Protein AF-A0A8R7U589-F1 (afdb_monomer)

Solvent-accessible surface area (backbone atoms only — not comparable to full-atom values): 5872 Å² total; per-residue (Å²): 132,84,92,81,73,82,76,81,49,71,71,60,56,53,58,51,55,68,61,62,68,78,68,77,70,81,92,77,73,94,66,85,39,70,31,74,44,64,78,68,69,51,83,49,100,66,33,47,80,44,80,45,78,52,79,92,35,84,42,80,46,72,50,48,81,70,35,80,57,87,87,76,59,66,74,55,46,61,73,48,68,59,86,78,81,132

Sequence (86 aa):
MGEHGEILTEDAIQAMELLDDQGAAPADQECCVLSTQAVSGTETPRTIRLRALVGNQVMLLLVDSGSTHSFISASFAERIATTTTP

InterPro domains:
  IPR001969 Aspartic peptidase, active site [PS00141] (61-72)
  IPR021109 Aspartic peptidase domain superfamily [G3DSA:2.40.70.10] (29-86)
  IPR021109 Aspartic peptidase domain superfamily [SSF50630] (44-81)

Organism: Triticum urartu (NCBI:txid4572)

Nearest PDB structures (foldseek):
  7lz5-assembly1_A  TM=4.389E-01  e=1.441E+00  Homo sapiens
  1x0g-assembly1_D  TM=3.168E-01  e=2.462E+00  Thermosynechococcus vestitus BP-1
  5ecj-assembly2_B  TM=3.537E-01  e=7.180E+00  Mus musculus

Radius of gyration: 17.07 Å; Cα contacts (8 Å, |Δi|>4): 63; chains: 1; bounding box: 49×32×40 Å

Mean predicted aligned error: 11.32 Å

Structure (mmCIF, N/CA/C/O backbone):
data_AF-A0A8R7U589-F1
#
_entry.id   AF-A0A8R7U589-F1
#
loop_
_atom_site.group_PDB
_atom_site.id
_atom_site.type_symbol
_atom_site.label_atom_id
_atom_site.label_alt_id
_atom_site.label_comp_id
_atom_site.label_asym_id
_atom_site.label_entity_id
_atom_site.label_seq_id
_atom_site.pdbx_PDB_ins_code
_atom_site.Cartn_x
_atom_site.Cartn_y
_atom_site.Cartn_z
_atom_site.occupancy
_atom_site.B_iso_or_equiv
_atom_site.auth_seq_id
_atom_site.auth_comp_id
_atom_site.auth_asym_id
_atom_site.auth_atom_id
_atom_site.pdbx_PDB_model_num
ATOM 1 N N . MET A 1 1 ? -29.989 3.118 -3.682 1.00 46.22 1 MET A N 1
ATOM 2 C CA . MET A 1 1 ? -28.802 3.811 -4.220 1.00 46.22 1 MET A CA 1
ATOM 3 C C . MET A 1 1 ? -28.107 4.394 -3.007 1.00 46.22 1 MET A C 1
ATOM 5 O O . MET A 1 1 ? -28.675 5.294 -2.411 1.00 46.22 1 MET A O 1
ATOM 9 N N . GLY A 1 2 ? -27.040 3.755 -2.525 1.00 47.88 2 GLY A N 1
ATOM 10 C CA . GLY A 1 2 ? -26.381 4.159 -1.282 1.00 47.88 2 GLY A CA 1
ATOM 11 C C . GLY A 1 2 ? -25.697 5.509 -1.457 1.00 47.88 2 GLY A C 1
ATOM 12 O O . GLY A 1 2 ? -24.904 5.682 -2.380 1.00 47.88 2 GLY A O 1
ATOM 13 N N . GLU A 1 3 ? -26.049 6.451 -0.597 1.00 55.28 3 GLU A N 1
ATOM 14 C CA . GLU A 1 3 ? -25.416 7.754 -0.436 1.00 55.28 3 GLU A CA 1
ATOM 15 C C . GLU A 1 3 ? -24.056 7.549 0.245 1.00 55.28 3 GLU A C 1
ATOM 17 O O . GLU A 1 3 ? -23.895 7.688 1.450 1.00 55.28 3 GLU A O 1
ATOM 22 N N . HIS A 1 4 ? -23.078 7.081 -0.524 1.00 54.88 4 HIS A N 1
ATOM 23 C CA . HIS A 1 4 ? -21.708 6.884 -0.056 1.00 54.88 4 HIS A CA 1
ATOM 24 C C . HIS A 1 4 ? -20.801 7.783 -0.888 1.00 54.88 4 HIS A C 1
ATOM 26 O O . HIS A 1 4 ? -20.110 7.335 -1.798 1.00 54.88 4 HIS A O 1
ATOM 32 N N . GLY A 1 5 ? -20.901 9.083 -0.629 1.00 59.50 5 GLY A N 1
ATOM 33 C CA . GLY A 1 5 ? -20.128 10.103 -1.328 1.00 59.50 5 GLY A CA 1
ATOM 34 C C . GLY A 1 5 ? -20.231 11.484 -0.695 1.00 59.50 5 GLY A C 1
ATOM 35 O O . GLY A 1 5 ? -19.998 12.469 -1.390 1.00 59.50 5 GLY A O 1
ATOM 36 N N . GLU A 1 6 ? -20.609 11.577 0.583 1.00 75.88 6 GLU A N 1
ATOM 37 C CA . GLU A 1 6 ? -20.516 12.849 1.295 1.00 75.88 6 GLU A CA 1
ATOM 38 C C . GLU A 1 6 ? -19.045 13.269 1.328 1.00 75.88 6 GLU A C 1
ATOM 40 O O . GLU A 1 6 ? -18.173 12.534 1.798 1.00 75.88 6 GLU A O 1
ATOM 45 N N . ILE A 1 7 ? -18.764 14.437 0.752 1.00 80.94 7 ILE A N 1
ATOM 46 C CA . ILE A 1 7 ? -17.445 15.050 0.840 1.00 80.94 7 ILE A CA 1
ATOM 47 C C . ILE A 1 7 ? -17.279 15.499 2.287 1.00 80.94 7 IL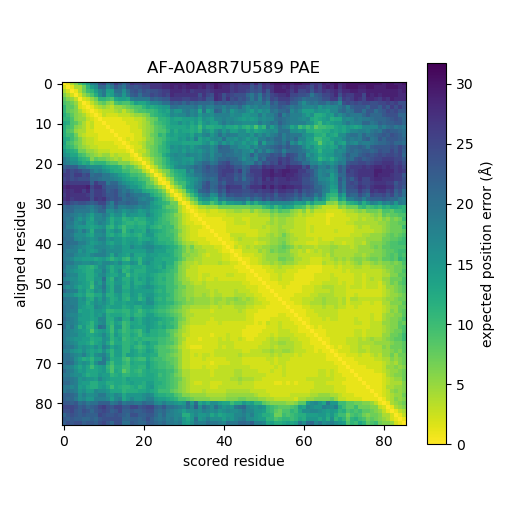E A C 1
ATOM 49 O O . ILE A 1 7 ? -18.083 16.289 2.784 1.00 80.94 7 ILE A O 1
ATOM 53 N N . LEU A 1 8 ? -16.251 14.978 2.957 1.00 84.50 8 LEU A N 1
ATOM 54 C CA . LEU A 1 8 ? -15.905 15.397 4.310 1.00 84.50 8 LEU A CA 1
ATOM 55 C C . LEU A 1 8 ? -15.646 16.908 4.317 1.00 84.50 8 LEU A C 1
ATOM 57 O O . LEU A 1 8 ? -14.913 17.422 3.470 1.00 84.50 8 LEU A O 1
ATOM 61 N N . THR A 1 9 ? -16.266 17.618 5.257 1.00 88.81 9 THR A N 1
ATOM 62 C CA . THR A 1 9 ? -15.988 19.038 5.480 1.00 88.81 9 THR A CA 1
ATOM 63 C C . THR A 1 9 ? -14.613 19.210 6.120 1.00 88.81 9 THR A C 1
ATOM 65 O O . THR A 1 9 ? -14.146 18.332 6.845 1.00 88.81 9 THR A O 1
ATOM 68 N N . GLU A 1 10 ? -13.981 20.361 5.890 1.00 87.56 10 GLU A N 1
ATOM 69 C CA . GLU A 1 10 ? -12.687 20.711 6.498 1.00 87.56 10 GLU A CA 1
ATOM 70 C C . GLU A 1 10 ? -12.718 20.561 8.031 1.00 87.56 10 GLU A C 1
ATOM 72 O O . GLU A 1 10 ? -11.818 19.971 8.623 1.00 87.56 10 GLU A O 1
ATOM 77 N N . ASP A 1 11 ? -13.816 20.990 8.664 1.00 88.81 11 ASP A N 1
ATOM 78 C CA . ASP A 1 11 ? -14.024 20.870 10.112 1.00 88.81 11 ASP A CA 1
ATOM 79 C C . ASP A 1 11 ? -13.982 19.407 10.595 1.00 88.81 11 ASP A C 1
ATOM 81 O O . ASP A 1 11 ? -13.473 19.118 11.679 1.00 88.81 11 ASP A O 1
ATOM 85 N N . ALA A 1 12 ? -14.506 18.469 9.796 1.00 87.12 12 ALA A N 1
ATOM 86 C CA . ALA A 1 12 ? -14.494 17.046 10.129 1.00 87.12 12 ALA A CA 1
ATOM 87 C C . ALA A 1 12 ? -13.082 16.454 10.019 1.00 87.12 12 ALA A C 1
ATOM 89 O O . ALA A 1 12 ? -12.701 15.632 10.849 1.00 87.12 12 ALA A O 1
ATOM 90 N N . ILE A 1 13 ? -12.299 16.901 9.033 1.00 85.19 13 ILE A N 1
ATOM 91 C CA . ILE A 1 13 ? -10.896 16.502 8.861 1.00 85.19 13 ILE A CA 1
ATOM 92 C C . ILE A 1 13 ? -10.067 17.004 10.051 1.00 85.19 13 ILE A C 1
ATOM 94 O O . ILE A 1 13 ? -9.354 16.222 10.679 1.00 85.19 13 ILE A O 1
ATOM 98 N N . GLN A 1 14 ? -10.228 18.276 10.427 1.00 84.62 14 GLN A N 1
ATOM 99 C CA . GLN A 1 14 ? -9.506 18.879 11.549 1.00 84.62 14 GLN A CA 1
ATOM 100 C C . GLN A 1 14 ? -9.840 18.212 12.894 1.00 84.62 14 GLN A C 1
ATOM 102 O O . GLN A 1 14 ? -8.961 18.014 13.734 1.00 84.62 14 GLN A O 1
ATOM 107 N N . ALA A 1 15 ? -11.104 17.837 13.111 1.00 84.75 15 ALA A N 1
ATOM 108 C CA . ALA A 1 15 ? -11.517 17.133 14.323 1.00 84.75 15 ALA A CA 1
ATOM 109 C C . ALA A 1 15 ? -10.864 15.746 14.460 1.00 84.75 15 ALA A C 1
ATOM 111 O O . ALA A 1 15 ? -10.599 15.316 15.581 1.00 84.75 15 ALA A O 1
ATOM 112 N N . MET A 1 16 ? -10.597 15.054 13.346 1.00 83.56 16 MET A N 1
ATOM 113 C CA . MET A 1 16 ? -9.900 13.764 13.359 1.00 83.56 16 MET A CA 1
ATOM 114 C C . MET A 1 16 ? -8.422 13.918 13.736 1.00 83.56 16 MET A C 1
ATOM 116 O O . MET A 1 16 ? -7.936 13.173 14.580 1.00 83.56 16 MET A O 1
ATOM 120 N N . GLU A 1 17 ? -7.735 14.921 13.187 1.00 78.81 17 GLU A N 1
ATOM 121 C CA . GLU A 1 17 ? -6.309 15.166 13.457 1.00 78.81 17 GLU A CA 1
ATOM 122 C C . GLU A 1 17 ? -6.032 15.443 14.947 1.00 78.81 17 GLU A C 1
ATOM 124 O O . GLU A 1 17 ? -5.101 14.893 15.530 1.00 78.81 17 GLU A O 1
ATOM 129 N N . LEU A 1 18 ? -6.913 16.200 15.613 1.00 78.38 18 LEU A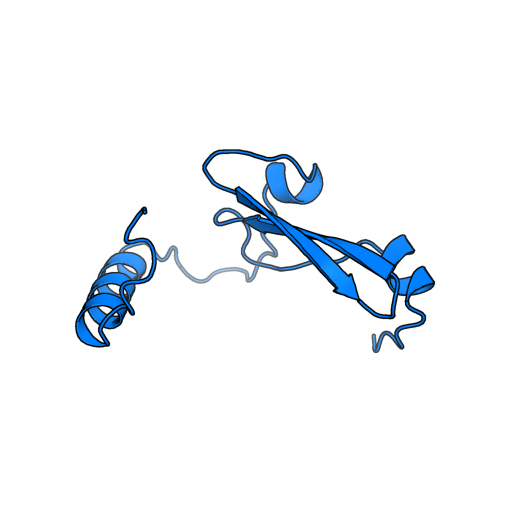 N 1
ATOM 130 C CA . LEU A 1 18 ? -6.816 16.472 17.055 1.00 78.38 18 LEU A CA 1
ATOM 131 C C . LEU A 1 18 ? -6.949 15.217 17.940 1.00 78.38 18 LEU A C 1
ATOM 133 O O . LEU A 1 18 ? -6.476 15.221 19.078 1.00 78.38 18 LEU A O 1
ATOM 137 N N . LEU A 1 19 ? -7.619 14.165 17.456 1.00 73.19 19 LEU A N 1
ATOM 138 C CA . LEU A 1 19 ? -7.779 12.900 18.181 1.00 73.19 19 LEU A CA 1
ATOM 139 C C . LEU A 1 19 ? -6.550 11.994 18.025 1.00 73.19 19 LEU A C 1
ATOM 141 O O . LEU A 1 19 ? -6.220 11.256 18.956 1.00 73.19 19 LEU A O 1
ATOM 145 N N . ASP A 1 20 ? -5.861 12.073 16.885 1.00 65.38 20 ASP A N 1
ATOM 146 C CA . ASP A 1 20 ? -4.686 11.251 16.578 1.00 65.38 20 ASP A CA 1
ATOM 147 C C . ASP A 1 20 ? -3.429 11.700 17.356 1.00 65.38 20 ASP A C 1
ATOM 149 O O . ASP A 1 20 ? -2.592 10.870 17.722 1.00 65.38 20 ASP A O 1
ATOM 153 N N . ASP A 1 21 ? -3.330 12.984 17.719 1.00 61.03 21 ASP A N 1
ATOM 154 C CA . ASP A 1 21 ? -2.214 13.555 18.497 1.00 61.03 21 ASP A CA 1
ATOM 155 C C . ASP A 1 21 ? -2.143 13.056 19.962 1.00 61.03 21 ASP A C 1
ATOM 157 O O . ASP A 1 21 ? -1.128 13.201 20.645 1.00 61.03 21 ASP A O 1
ATOM 161 N N . GLN A 1 22 ? -3.197 12.413 20.483 1.00 59.31 22 GLN A N 1
ATOM 162 C CA . GLN A 1 22 ? -3.258 11.974 21.888 1.00 59.31 22 GLN A CA 1
ATOM 163 C C . GLN A 1 22 ? -2.508 10.655 22.188 1.00 59.31 22 GLN A C 1
ATOM 165 O O . GLN A 1 22 ? -2.611 10.137 23.303 1.00 59.31 22 GLN A O 1
ATOM 170 N N . GLY A 1 23 ? -1.759 10.098 21.226 1.00 55.88 23 GLY A N 1
ATOM 171 C CA . GLY A 1 23 ? -1.131 8.771 21.328 1.00 55.88 23 GLY A CA 1
ATOM 172 C C . GLY A 1 23 ? 0.366 8.682 21.002 1.00 55.88 23 GLY A C 1
ATOM 173 O O . GLY A 1 23 ? 0.898 7.570 20.972 1.00 55.88 23 GLY A O 1
ATOM 174 N N . ALA A 1 24 ? 1.059 9.796 20.749 1.00 57.03 24 ALA A N 1
ATOM 175 C CA . ALA A 1 24 ? 2.458 9.762 20.323 1.00 57.03 24 ALA A CA 1
ATOM 176 C C . ALA A 1 24 ? 3.403 9.303 21.456 1.00 57.03 24 ALA A C 1
ATOM 178 O O . ALA A 1 24 ? 3.636 10.008 22.439 1.00 57.03 24 ALA A O 1
ATOM 179 N N . ALA A 1 25 ? 3.961 8.098 21.313 1.00 57.97 25 ALA A N 1
ATOM 180 C CA . ALA A 1 25 ? 5.088 7.626 22.115 1.00 57.97 25 ALA A CA 1
ATOM 181 C C . ALA A 1 25 ? 6.350 8.474 21.821 1.00 57.97 25 ALA A C 1
ATOM 183 O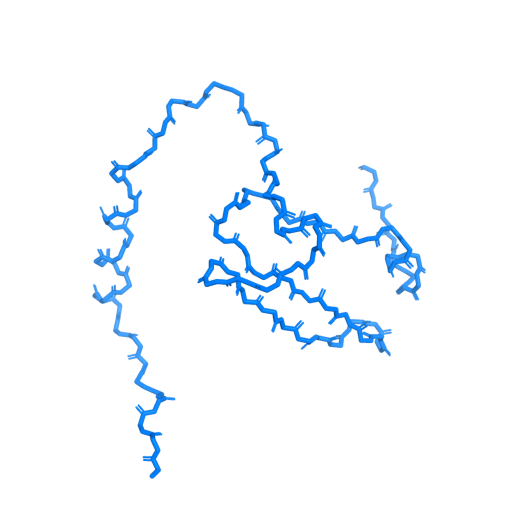 O . ALA A 1 25 ? 6.487 8.983 20.707 1.00 57.97 25 ALA A O 1
ATOM 184 N N . PRO A 1 26 ? 7.272 8.643 22.791 1.00 52.53 26 PRO A N 1
ATOM 185 C CA . PRO A 1 26 ? 8.456 9.483 22.622 1.00 52.53 26 PRO A CA 1
ATOM 186 C C . PRO A 1 26 ? 9.332 9.016 21.450 1.00 52.53 26 PRO A C 1
ATOM 188 O O . PRO A 1 26 ? 9.527 7.820 21.235 1.00 52.53 26 PRO A O 1
ATOM 191 N N . ALA A 1 27 ? 9.844 9.997 20.706 1.00 56.09 27 AL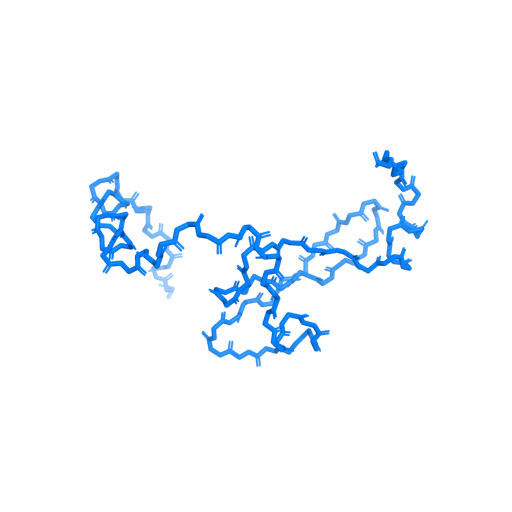A A N 1
ATOM 192 C CA . ALA A 1 27 ? 10.557 9.880 19.437 1.00 56.09 27 ALA A CA 1
ATOM 193 C C . ALA A 1 27 ? 12.008 9.375 19.567 1.00 56.09 27 ALA A C 1
ATOM 195 O O . ALA A 1 27 ? 12.932 9.980 19.026 1.00 56.09 27 ALA A O 1
ATOM 196 N N . ASP A 1 28 ? 12.218 8.256 20.257 1.00 52.06 28 ASP A N 1
ATOM 197 C CA . ASP A 1 28 ? 13.539 7.642 20.370 1.00 52.06 28 ASP A CA 1
ATOM 198 C C . ASP A 1 28 ? 13.605 6.398 19.470 1.00 52.06 28 ASP A C 1
ATOM 200 O O . ASP A 1 28 ? 13.067 5.343 19.795 1.00 52.06 28 ASP A O 1
ATOM 204 N N . GLN A 1 29 ? 14.291 6.571 18.330 1.00 52.59 29 GLN A N 1
ATOM 205 C CA . GLN A 1 29 ? 14.420 5.699 17.149 1.00 52.59 29 GLN A CA 1
ATOM 206 C C . GLN A 1 29 ? 13.241 5.741 16.167 1.00 52.59 29 GLN A C 1
ATOM 208 O O . GLN A 1 29 ? 12.198 5.128 16.378 1.00 52.59 29 GLN A O 1
ATOM 213 N N . GLU A 1 30 ? 13.488 6.360 15.006 1.00 59.50 30 GLU A N 1
ATOM 214 C CA . GLU A 1 30 ? 12.763 6.155 13.744 1.00 59.50 30 GLU A CA 1
ATOM 215 C C . GLU A 1 30 ? 12.912 4.690 13.288 1.00 59.50 30 GLU A C 1
ATOM 217 O O . GLU A 1 30 ? 13.582 4.359 12.311 1.00 59.50 30 GLU A O 1
ATOM 222 N N . CYS A 1 31 ? 12.358 3.755 14.053 1.00 68.00 31 CYS A N 1
ATOM 223 C CA . CYS A 1 31 ? 12.325 2.359 13.673 1.00 68.00 31 CYS A CA 1
ATOM 224 C C . CYS A 1 31 ? 11.281 2.213 12.562 1.00 68.00 31 CYS A C 1
ATOM 226 O O . CYS A 1 31 ? 10.123 2.604 12.726 1.00 68.00 31 CYS A O 1
ATOM 228 N N . CYS A 1 32 ? 11.677 1.654 11.419 1.00 78.12 32 CYS A N 1
ATOM 229 C CA . CYS A 1 32 ? 10.728 1.242 10.393 1.00 78.12 32 CYS A CA 1
ATOM 230 C C . CYS A 1 32 ? 9.811 0.156 10.975 1.00 78.12 32 CYS A C 1
ATOM 232 O O . CYS A 1 32 ? 10.216 -1.000 11.104 1.00 78.12 32 CYS A O 1
ATOM 234 N N . VAL A 1 33 ? 8.579 0.517 11.335 1.00 87.75 33 VAL A N 1
ATOM 235 C CA . VAL A 1 33 ? 7.586 -0.430 11.846 1.00 87.75 33 VAL A CA 1
ATOM 236 C C . VAL A 1 33 ? 6.756 -0.932 10.676 1.00 87.75 33 VAL A C 1
ATOM 238 O O . VAL A 1 33 ? 6.063 -0.160 10.012 1.00 87.75 33 VAL A O 1
ATOM 241 N N . LEU A 1 34 ? 6.820 -2.242 10.446 1.00 90.25 34 LEU A N 1
ATOM 242 C CA . LEU A 1 34 ? 5.937 -2.960 9.535 1.00 90.25 34 LEU A CA 1
ATOM 243 C C . LEU A 1 34 ? 5.095 -3.944 10.339 1.00 90.25 34 LEU A C 1
ATOM 245 O O . LEU A 1 34 ? 5.625 -4.720 11.138 1.00 90.25 34 LEU A O 1
ATOM 249 N N . SER A 1 35 ? 3.785 -3.940 10.114 1.00 90.44 35 SER A N 1
ATOM 250 C CA . SER A 1 35 ? 2.903 -4.919 10.741 1.00 90.44 35 SER A CA 1
ATOM 251 C C . SER A 1 35 ? 3.057 -6.303 10.099 1.00 90.44 35 SER A C 1
ATOM 253 O O . SER A 1 35 ? 3.472 -6.461 8.945 1.00 90.44 35 SER A O 1
ATOM 255 N N . THR A 1 36 ? 2.633 -7.339 10.823 1.00 90.69 36 THR A N 1
ATOM 256 C CA . THR A 1 36 ? 2.558 -8.704 10.275 1.00 90.69 36 THR A CA 1
ATOM 257 C C . THR A 1 36 ? 1.631 -8.802 9.061 1.00 90.69 36 THR A C 1
ATOM 259 O O . THR A 1 36 ? 1.858 -9.620 8.167 1.00 90.69 36 THR A O 1
ATOM 262 N N . GLN A 1 37 ? 0.597 -7.960 9.018 1.00 91.12 37 GLN A N 1
ATOM 263 C CA . GLN A 1 37 ? -0.419 -7.938 7.980 1.00 91.12 37 GLN A CA 1
ATOM 264 C C . GLN A 1 37 ? 0.146 -7.354 6.692 1.00 91.12 37 GLN A C 1
ATOM 266 O O . GLN A 1 37 ? -0.102 -7.910 5.623 1.00 91.12 37 GLN A O 1
ATOM 271 N N . ALA A 1 38 ? 0.952 -6.295 6.806 1.00 89.62 38 ALA A N 1
ATOM 272 C CA . ALA A 1 38 ? 1.652 -5.697 5.682 1.00 89.62 38 ALA A CA 1
ATOM 273 C C . ALA A 1 38 ? 2.621 -6.698 5.050 1.00 89.62 38 ALA A C 1
ATOM 275 O O . ALA A 1 38 ? 2.520 -6.968 3.855 1.00 89.62 38 ALA A O 1
ATOM 276 N N . VAL A 1 39 ? 3.477 -7.341 5.854 1.00 87.88 39 VAL A N 1
ATOM 277 C CA . VAL A 1 39 ? 4.448 -8.337 5.358 1.00 87.88 39 VAL A CA 1
ATOM 278 C C . VAL A 1 39 ? 3.757 -9.549 4.727 1.00 87.88 39 VAL A C 1
ATOM 280 O O . VAL A 1 39 ? 4.188 -10.036 3.684 1.00 87.88 39 VAL A O 1
ATOM 283 N N . SER A 1 40 ? 2.663 -10.023 5.326 1.00 87.94 40 SER A N 1
ATOM 284 C CA . SER A 1 40 ? 1.909 -11.173 4.805 1.00 87.94 40 SER A CA 1
ATOM 285 C C . SER A 1 40 ? 0.962 -10.801 3.655 1.00 87.94 40 SER A C 1
ATOM 287 O O . SER A 1 40 ? 0.383 -11.684 3.024 1.00 87.94 40 SER A O 1
ATOM 289 N N . GLY A 1 41 ? 0.755 -9.505 3.398 1.00 85.56 41 GLY A N 1
ATOM 290 C CA . GLY A 1 41 ? -0.226 -8.998 2.438 1.00 85.56 41 GLY A CA 1
ATOM 291 C C . GLY A 1 41 ? -1.671 -9.381 2.776 1.00 85.56 41 GLY A C 1
ATOM 292 O O . GLY A 1 41 ? -2.496 -9.501 1.868 1.00 85.56 41 GLY A O 1
ATOM 293 N N . THR A 1 42 ? -1.982 -9.644 4.048 1.00 87.00 4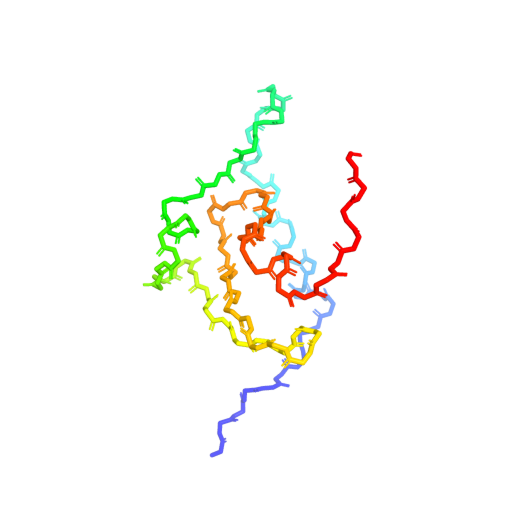2 THR A N 1
ATOM 294 C CA . THR A 1 42 ? -3.276 -10.184 4.496 1.00 87.00 42 THR A CA 1
ATOM 295 C C . THR A 1 42 ? -4.303 -9.095 4.735 1.00 87.00 42 THR A C 1
ATOM 297 O O . THR A 1 42 ? -3.986 -8.038 5.267 1.00 87.00 42 THR A O 1
ATOM 300 N N . GLU A 1 43 ? -5.552 -9.405 4.414 1.00 87.38 43 GLU A N 1
ATOM 301 C CA . GLU A 1 43 ? -6.679 -8.512 4.640 1.00 87.38 43 GLU A CA 1
ATOM 302 C C . GLU A 1 43 ? -7.284 -8.769 6.023 1.00 87.38 43 GLU A C 1
ATOM 304 O O . GLU A 1 43 ? -7.601 -9.899 6.390 1.00 87.38 43 GLU A O 1
ATOM 309 N N . THR A 1 44 ? -7.399 -7.704 6.801 1.00 87.81 44 THR A N 1
ATOM 310 C CA . THR A 1 44 ? -7.923 -7.651 8.165 1.00 87.81 44 THR A CA 1
ATOM 311 C C . THR A 1 44 ? -8.729 -6.358 8.336 1.00 87.81 44 THR A C 1
ATOM 313 O O . THR A 1 44 ? -8.565 -5.446 7.528 1.00 87.81 44 THR A O 1
ATOM 316 N N . PRO A 1 45 ? -9.528 -6.195 9.405 1.00 90.44 45 PRO A N 1
ATOM 317 C CA . PRO A 1 45 ? -10.255 -4.944 9.655 1.00 90.44 45 PRO A CA 1
ATOM 318 C C . PRO A 1 45 ? -9.377 -3.685 9.775 1.00 90.44 45 PRO A C 1
ATOM 320 O O . PRO A 1 45 ? -9.898 -2.579 9.706 1.00 90.44 45 PRO A O 1
ATOM 323 N N . ARG A 1 46 ? -8.060 -3.838 9.974 1.00 86.81 46 ARG A N 1
ATOM 324 C CA . ARG A 1 46 ? -7.086 -2.733 10.050 1.00 86.81 46 ARG A CA 1
ATOM 325 C C . ARG A 1 46 ? -6.356 -2.459 8.736 1.00 86.81 46 ARG A C 1
ATOM 327 O O . ARG A 1 46 ? -5.474 -1.608 8.689 1.00 86.81 46 ARG A O 1
ATOM 334 N N . THR A 1 47 ? -6.702 -3.183 7.677 1.00 91.88 47 THR A N 1
ATOM 335 C CA . THR A 1 47 ? -6.027 -3.076 6.386 1.00 91.88 47 THR A CA 1
ATOM 336 C C . THR A 1 47 ? -7.026 -2.980 5.247 1.00 91.88 47 THR A C 1
ATOM 338 O O . THR A 1 47 ? -8.022 -3.698 5.243 1.00 91.88 47 THR A O 1
ATOM 341 N N . ILE A 1 48 ? -6.712 -2.192 4.227 1.00 93.62 48 ILE A N 1
ATOM 342 C CA . ILE A 1 48 ? -7.492 -2.112 2.992 1.00 93.62 48 ILE A CA 1
ATOM 343 C C . ILE A 1 48 ? -6.624 -2.613 1.846 1.00 93.62 48 ILE A C 1
ATOM 345 O O . ILE A 1 48 ? -5.512 -2.131 1.635 1.00 93.62 48 ILE A O 1
ATOM 349 N N . ARG A 1 49 ? -7.137 -3.578 1.083 1.00 93.25 49 ARG A N 1
ATOM 350 C CA . ARG A 1 49 ? -6.449 -4.126 -0.084 1.00 93.25 49 ARG A CA 1
ATOM 351 C C . ARG A 1 49 ? -6.962 -3.461 -1.358 1.00 93.25 49 ARG A C 1
ATOM 353 O O . ARG A 1 49 ? -8.135 -3.574 -1.701 1.00 93.25 49 ARG A O 1
ATOM 360 N N . LEU A 1 50 ? -6.065 -2.807 -2.085 1.00 93.62 50 LEU A N 1
ATOM 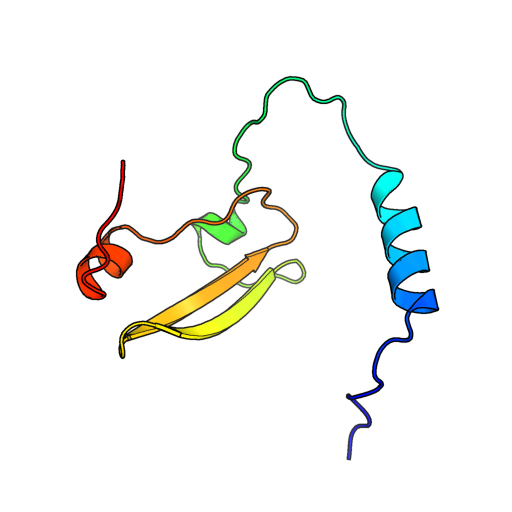361 C CA . LEU A 1 50 ? -6.359 -2.088 -3.321 1.00 93.62 50 LEU A CA 1
ATOM 362 C C . LEU A 1 50 ? -5.618 -2.722 -4.497 1.00 93.62 50 LEU A C 1
ATOM 364 O O . LEU A 1 50 ? -4.520 -3.257 -4.349 1.00 93.62 50 LEU A O 1
ATOM 368 N N . ARG A 1 51 ? -6.199 -2.631 -5.695 1.00 94.81 51 ARG A N 1
ATOM 369 C CA . ARG A 1 51 ? -5.503 -2.951 -6.949 1.00 94.81 51 ARG A CA 1
ATOM 370 C C . A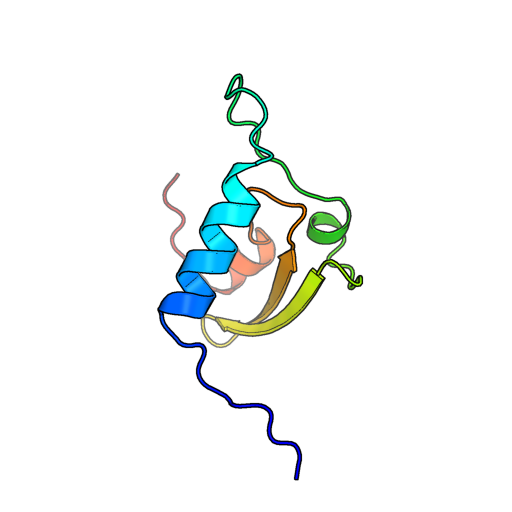RG A 1 51 ? -5.198 -1.661 -7.689 1.00 94.81 51 ARG A C 1
ATOM 372 O O . ARG A 1 51 ? -6.090 -0.842 -7.882 1.00 94.81 51 ARG A O 1
ATOM 379 N N . ALA A 1 52 ? -3.959 -1.525 -8.139 1.00 92.06 52 ALA A N 1
ATOM 380 C CA . ALA A 1 52 ? -3.508 -0.406 -8.954 1.00 92.06 52 ALA A CA 1
ATOM 381 C C . ALA A 1 52 ? -2.817 -0.915 -10.220 1.00 92.06 52 ALA A C 1
ATOM 383 O O . ALA A 1 52 ? -2.304 -2.035 -10.255 1.00 92.06 52 ALA A O 1
ATOM 384 N N . LEU A 1 53 ? -2.791 -0.084 -11.258 1.00 93.75 53 LEU A N 1
ATOM 385 C CA . LEU A 1 53 ? -1.977 -0.314 -12.445 1.00 93.75 53 LEU A CA 1
ATOM 386 C C . LEU A 1 53 ? -0.737 0.581 -12.352 1.00 93.75 53 LEU A C 1
ATOM 388 O O . LEU A 1 53 ? -0.861 1.802 -12.352 1.00 93.75 53 LEU A O 1
ATOM 392 N N . VAL A 1 54 ? 0.448 -0.020 -12.272 1.00 90.81 54 VAL A N 1
ATOM 393 C CA . VAL A 1 54 ? 1.738 0.681 -12.187 1.00 90.81 54 VAL A CA 1
ATOM 394 C C . VAL A 1 54 ? 2.622 0.178 -13.317 1.00 90.81 54 VAL A C 1
ATOM 396 O O . VAL A 1 54 ? 2.869 -1.020 -13.411 1.00 90.81 54 VAL A O 1
ATOM 399 N N . GLY A 1 55 ? 3.058 1.064 -14.216 1.00 87.75 55 GLY A N 1
ATOM 400 C CA . GLY A 1 55 ? 3.895 0.667 -15.357 1.00 87.75 55 GLY A CA 1
ATOM 401 C C . GLY A 1 55 ? 3.260 -0.427 -16.228 1.00 87.75 55 GLY A C 1
ATOM 402 O O . GLY A 1 55 ? 3.942 -1.362 -16.631 1.00 87.75 55 GLY A O 1
ATOM 403 N N . ASN A 1 56 ? 1.943 -0.353 -16.463 1.00 90.12 56 ASN A N 1
ATOM 404 C CA . ASN A 1 56 ? 1.148 -1.376 -17.163 1.00 90.12 56 ASN A CA 1
ATOM 405 C C . ASN A 1 56 ? 1.113 -2.763 -16.478 1.00 90.12 56 ASN A C 1
ATOM 407 O O . ASN A 1 56 ? 0.686 -3.744 -17.079 1.00 90.12 56 ASN A O 1
ATOM 411 N N . GLN A 1 57 ? 1.512 -2.843 -15.207 1.00 91.25 57 GLN A N 1
ATOM 412 C CA . GLN A 1 57 ? 1.477 -4.057 -14.398 1.00 91.25 57 GLN A CA 1
ATOM 413 C C . GLN A 1 57 ? 0.503 -3.887 -13.235 1.00 91.25 57 GLN A C 1
ATOM 415 O O . GLN A 1 57 ? 0.470 -2.850 -12.574 1.00 91.25 57 GLN A O 1
ATOM 420 N N . VAL A 1 58 ? -0.296 -4.916 -12.954 1.00 93.06 58 VAL A N 1
ATOM 421 C CA . VAL A 1 58 ? -1.212 -4.876 -11.807 1.00 93.06 58 VAL A CA 1
ATOM 422 C C . VAL A 1 58 ? -0.430 -5.081 -10.508 1.00 93.06 58 VAL A C 1
ATOM 424 O O . VAL A 1 58 ? 0.221 -6.113 -10.333 1.00 93.06 58 VAL A O 1
ATOM 427 N N . MET A 1 59 ? -0.531 -4.113 -9.596 1.00 92.44 59 MET A N 1
ATOM 428 C CA . MET A 1 59 ? 0.004 -4.149 -8.235 1.00 92.44 59 MET A CA 1
ATOM 429 C C . MET A 1 59 ? -1.121 -4.339 -7.222 1.00 92.44 59 MET A C 1
ATOM 431 O O . MET A 1 59 ? -2.205 -3.769 -7.371 1.00 92.44 59 MET A O 1
ATOM 435 N N . LEU A 1 60 ? -0.845 -5.108 -6.172 1.00 91.94 60 LEU A N 1
ATOM 436 C CA . LEU A 1 60 ? -1.673 -5.145 -4.975 1.00 91.94 60 LEU A CA 1
ATOM 437 C C . LEU A 1 60 ? -1.064 -4.189 -3.943 1.00 91.94 60 LEU A C 1
ATOM 439 O O . LEU A 1 60 ? 0.080 -4.394 -3.548 1.00 91.94 60 LEU A O 1
ATOM 443 N N . LEU A 1 61 ? -1.802 -3.159 -3.532 1.00 92.31 61 LEU A N 1
ATOM 444 C CA . LEU A 1 61 ? -1.431 -2.305 -2.403 1.00 92.31 61 LEU A CA 1
ATOM 445 C C . LEU A 1 61 ? -2.200 -2.744 -1.166 1.00 92.31 61 LEU A C 1
ATOM 447 O O . LEU A 1 61 ? -3.382 -3.081 -1.248 1.00 92.31 61 LEU A O 1
ATOM 451 N N . LEU A 1 62 ? -1.535 -2.672 -0.020 1.00 94.06 62 LEU A N 1
ATOM 452 C CA . LEU A 1 62 ? -2.174 -2.783 1.278 1.00 94.06 62 LEU A CA 1
ATOM 453 C C . LEU A 1 62 ? -2.006 -1.450 2.007 1.00 94.06 62 LEU A C 1
ATOM 455 O O . LEU A 1 62 ? -0.883 -1.034 2.276 1.00 94.06 62 LEU A O 1
ATOM 459 N N . VAL A 1 63 ? -3.116 -0.781 2.298 1.00 92.94 63 VAL A N 1
ATOM 460 C CA . VAL A 1 63 ? -3.150 0.343 3.239 1.00 92.94 63 VAL A CA 1
ATOM 461 C C . VAL A 1 63 ? -3.282 -0.267 4.623 1.00 92.94 63 VAL A C 1
ATOM 463 O O . VAL A 1 63 ? -4.228 -1.015 4.856 1.00 92.94 63 VAL A O 1
ATOM 466 N N . ASP A 1 64 ? -2.339 0.002 5.515 1.00 92.94 64 ASP A N 1
ATOM 467 C CA . ASP A 1 64 ? -2.257 -0.641 6.824 1.00 92.94 64 ASP A CA 1
ATOM 468 C C . ASP A 1 64 ? -1.988 0.392 7.915 1.00 92.94 64 ASP A C 1
ATOM 470 O O . ASP A 1 64 ? -0.926 1.010 7.939 1.00 92.94 64 ASP A O 1
ATOM 474 N N . SER A 1 65 ? -2.935 0.542 8.843 1.00 91.06 65 SER A N 1
ATOM 475 C CA . SER A 1 65 ? -2.813 1.489 9.957 1.00 91.06 65 SER A CA 1
ATOM 476 C C . SER A 1 65 ? -1.778 1.058 11.004 1.00 91.06 65 SER A C 1
ATOM 478 O O . SER A 1 65 ? -1.480 1.818 11.918 1.00 91.06 65 SER A O 1
ATOM 480 N N . GLY A 1 66 ? -1.285 -0.185 10.942 1.00 89.62 66 GLY A N 1
ATOM 481 C CA . GLY A 1 66 ? -0.275 -0.721 11.855 1.00 89.62 66 GLY A CA 1
ATOM 482 C C . GLY A 1 66 ? 1.173 -0.535 11.395 1.00 89.62 66 GLY A C 1
ATOM 483 O O . GLY A 1 66 ? 2.077 -0.963 12.111 1.00 89.62 66 GLY A O 1
ATOM 484 N N . SER A 1 67 ? 1.40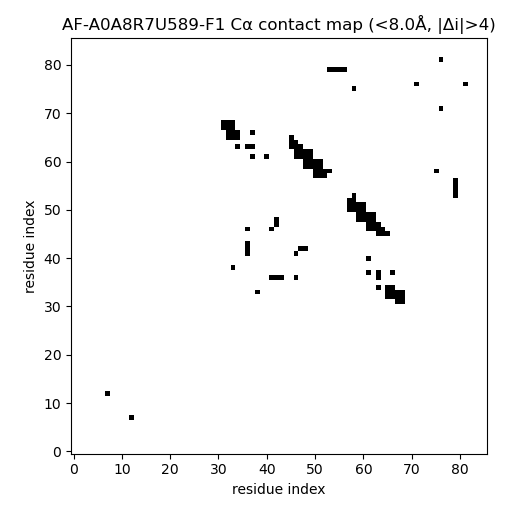3 0.053 10.218 1.00 89.94 67 SER A N 1
ATOM 485 C CA . SER A 1 67 ? 2.740 0.283 9.663 1.00 89.94 67 SER A CA 1
ATOM 486 C C . SER A 1 67 ? 3.062 1.776 9.620 1.00 89.94 67 SER A C 1
ATOM 488 O O . SER A 1 67 ? 2.202 2.591 9.307 1.00 89.94 67 SER A O 1
ATOM 490 N N . THR A 1 68 ? 4.316 2.140 9.892 1.00 89.69 68 THR A N 1
ATOM 491 C CA . THR A 1 68 ? 4.794 3.532 9.786 1.00 89.69 68 THR A CA 1
ATOM 492 C C . THR A 1 68 ? 5.457 3.828 8.442 1.00 89.69 68 THR A C 1
ATOM 494 O O . THR A 1 68 ? 5.721 4.983 8.129 1.00 89.69 68 THR A O 1
ATOM 497 N N . HIS A 1 69 ? 5.745 2.794 7.646 1.00 89.69 69 HIS A N 1
ATOM 498 C CA . HIS A 1 69 ? 6.466 2.905 6.381 1.00 89.69 69 HIS A CA 1
ATOM 499 C C . HIS A 1 69 ? 5.779 2.099 5.278 1.00 89.69 69 HIS A C 1
ATOM 501 O O . HIS A 1 69 ? 5.199 1.040 5.517 1.00 89.69 69 HIS A O 1
ATOM 507 N N . SER A 1 70 ? 5.887 2.596 4.046 1.00 89.75 70 SER A N 1
ATOM 508 C CA . SER A 1 70 ? 5.482 1.871 2.841 1.00 89.75 70 SER A CA 1
ATOM 509 C C . SER A 1 70 ? 6.662 1.102 2.259 1.00 89.75 70 SER A C 1
ATOM 511 O O . SER A 1 70 ? 7.804 1.550 2.330 1.00 89.75 70 SER A O 1
ATOM 513 N N . PHE A 1 71 ? 6.390 -0.037 1.632 1.00 91.00 71 PHE A N 1
ATOM 514 C CA . PHE A 1 71 ? 7.396 -0.813 0.917 1.00 91.00 71 PHE A CA 1
ATOM 515 C C . PHE A 1 71 ? 6.814 -1.395 -0.369 1.00 91.00 71 PHE A C 1
ATOM 517 O O . PHE A 1 71 ? 5.601 -1.440 -0.572 1.00 91.00 71 PHE A O 1
ATOM 524 N N . ILE A 1 72 ? 7.702 -1.861 -1.241 1.00 90.69 72 ILE A N 1
ATOM 525 C CA . ILE A 1 72 ? 7.355 -2.534 -2.488 1.00 90.69 72 ILE A CA 1
ATOM 526 C C . ILE A 1 72 ? 8.189 -3.805 -2.611 1.00 90.69 72 ILE A C 1
ATOM 528 O O . ILE A 1 72 ? 9.349 -3.843 -2.204 1.00 90.69 72 ILE A O 1
ATOM 532 N N . SER A 1 73 ? 7.615 -4.870 -3.166 1.00 89.38 73 SER A N 1
ATOM 533 C CA . SER A 1 73 ? 8.387 -6.088 -3.418 1.00 89.38 73 SER A CA 1
ATOM 534 C C . SER A 1 73 ? 9.456 -5.824 -4.481 1.00 89.38 73 SER A C 1
ATOM 536 O O . SER A 1 73 ? 9.120 -5.333 -5.563 1.00 89.38 73 SER A O 1
ATOM 538 N N . ALA A 1 74 ? 10.701 -6.229 -4.220 1.00 89.12 74 ALA A N 1
ATOM 539 C CA . ALA A 1 74 ? 11.816 -6.078 -5.161 1.00 89.12 74 ALA A CA 1
ATOM 540 C C . ALA A 1 74 ? 11.500 -6.668 -6.549 1.00 89.12 74 ALA A C 1
ATOM 542 O O . ALA A 1 74 ? 11.694 -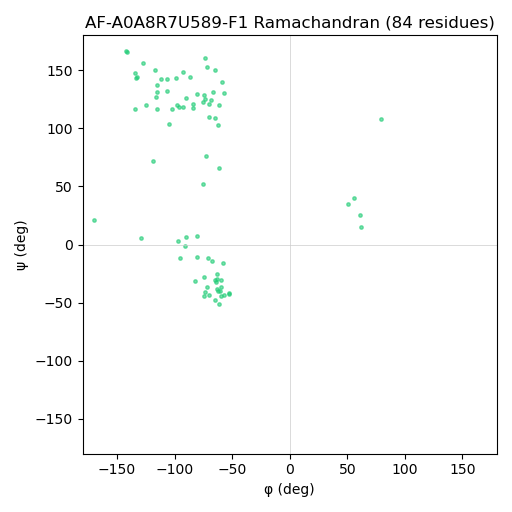6.007 -7.564 1.00 89.12 74 ALA A O 1
ATOM 543 N N . SER A 1 75 ? 10.878 -7.850 -6.597 1.00 90.25 75 SER A N 1
ATOM 544 C CA . SER A 1 75 ? 10.474 -8.499 -7.854 1.00 90.25 75 SER A CA 1
ATOM 545 C C . SER A 1 75 ? 9.434 -7.705 -8.652 1.00 90.25 75 SER A C 1
ATOM 547 O O . SER A 1 75 ? 9.390 -7.787 -9.879 1.00 90.25 75 SER A O 1
ATOM 549 N N . PHE A 1 76 ? 8.572 -6.931 -7.984 1.00 90.62 76 PHE A N 1
ATOM 550 C CA . PHE A 1 76 ? 7.665 -6.012 -8.670 1.00 90.62 76 PHE A CA 1
ATOM 551 C C . PHE A 1 76 ? 8.415 -4.786 -9.188 1.00 90.62 76 PHE A C 1
ATOM 553 O O . PHE A 1 76 ? 8.201 -4.422 -10.340 1.00 90.62 76 PHE A O 1
ATOM 560 N N . ALA A 1 77 ? 9.301 -4.192 -8.380 1.00 90.56 77 ALA A N 1
ATOM 561 C CA . ALA A 1 77 ? 10.122 -3.047 -8.782 1.00 90.56 77 ALA A CA 1
ATOM 562 C C . ALA A 1 77 ? 10.977 -3.362 -10.026 1.00 90.56 77 ALA A C 1
ATOM 564 O O . ALA A 1 77 ? 10.992 -2.590 -10.983 1.00 90.56 77 ALA A O 1
ATOM 565 N N . GLU A 1 78 ? 11.597 -4.545 -10.072 1.00 89.31 78 GLU A N 1
ATOM 566 C CA . GLU A 1 78 ? 12.322 -5.042 -11.250 1.00 89.31 78 GLU A CA 1
ATOM 567 C C . GLU A 1 78 ? 11.410 -5.161 -12.480 1.00 89.31 78 GLU A C 1
ATOM 569 O O . GLU A 1 78 ? 11.761 -4.727 -13.577 1.00 89.31 78 GLU A O 1
ATOM 574 N N . ARG A 1 79 ? 10.198 -5.704 -12.303 1.00 89.56 79 ARG A N 1
ATOM 575 C CA . ARG A 1 79 ? 9.220 -5.890 -13.387 1.00 89.56 79 ARG A CA 1
ATOM 576 C C . ARG A 1 79 ? 8.707 -4.593 -13.998 1.00 89.56 79 ARG A C 1
ATOM 578 O O . ARG A 1 79 ? 8.328 -4.612 -15.166 1.00 89.56 79 ARG A O 1
ATOM 585 N N . ILE A 1 80 ? 8.624 -3.513 -13.224 1.00 91.12 80 ILE A N 1
ATOM 586 C CA . ILE A 1 80 ? 8.174 -2.205 -13.724 1.00 91.12 80 ILE A CA 1
ATOM 587 C C . ILE A 1 80 ? 9.332 -1.343 -14.247 1.00 91.12 80 ILE A C 1
ATOM 589 O O . ILE A 1 80 ? 9.102 -0.189 -14.598 1.00 91.12 80 ILE A O 1
ATOM 593 N N . ALA A 1 81 ? 10.551 -1.899 -14.321 1.00 80.25 81 ALA A N 1
ATOM 594 C CA . ALA A 1 81 ? 11.759 -1.237 -14.816 1.00 80.25 81 ALA A CA 1
ATOM 595 C C . ALA A 1 81 ? 12.010 0.143 -14.176 1.00 80.25 81 ALA A C 1
ATOM 597 O O . ALA A 1 81 ? 12.492 1.069 -14.829 1.00 80.25 81 ALA A O 1
ATOM 598 N N . THR A 1 82 ? 11.663 0.300 -12.897 1.00 67.62 82 THR A N 1
ATOM 599 C CA . THR A 1 82 ? 11.904 1.550 -12.172 1.00 67.62 82 THR A CA 1
ATOM 600 C C . THR A 1 82 ? 13.380 1.695 -11.832 1.00 67.62 82 THR A C 1
ATOM 602 O O . THR A 1 82 ? 13.963 0.805 -11.216 1.00 67.62 82 THR A O 1
ATOM 605 N N . THR A 1 83 ? 13.973 2.839 -12.177 1.00 63.94 83 THR A N 1
ATOM 606 C CA . THR A 1 83 ? 15.300 3.229 -11.690 1.00 63.94 83 THR A CA 1
ATOM 607 C C . THR A 1 83 ? 15.229 3.437 -10.178 1.00 63.94 83 THR A C 1
ATOM 609 O O . THR A 1 83 ? 14.629 4.405 -9.717 1.00 63.94 83 THR A O 1
ATOM 612 N N . THR A 1 84 ? 15.825 2.539 -9.394 1.00 63.22 84 THR A N 1
ATOM 613 C CA . THR A 1 84 ? 15.990 2.731 -7.948 1.00 63.22 84 THR A CA 1
ATOM 614 C C . THR A 1 84 ? 17.239 3.573 -7.701 1.00 63.22 84 THR A C 1
ATOM 616 O O . THR A 1 84 ? 18.339 3.153 -8.060 1.00 63.22 84 THR A O 1
ATOM 619 N N . THR A 1 85 ? 17.095 4.760 -7.111 1.00 56.38 85 THR A N 1
ATOM 620 C CA . THR A 1 85 ? 18.236 5.484 -6.533 1.00 56.38 85 THR A CA 1
ATOM 621 C C . THR A 1 85 ? 18.538 4.893 -5.152 1.00 56.38 85 THR A C 1
ATOM 623 O O . THR A 1 85 ? 17.582 4.718 -4.393 1.00 56.38 85 THR A O 1
ATOM 626 N N . PRO A 1 86 ? 19.800 4.535 -4.852 1.00 52.44 86 PRO A N 1
ATOM 627 C CA . PRO A 1 86 ? 20.189 3.994 -3.551 1.00 52.44 86 PRO A CA 1
ATOM 628 C C . PRO A 1 86 ? 20.027 5.007 -2.414 1.00 52.44 86 PRO A C 1
ATOM 630 O O . PRO A 1 86 ? 20.070 6.228 -2.697 1.00 52.44 86 PRO A O 1
#

Secondary structure (DSSP, 8-state):
-----PPPPHHHHHHHHHHHGGG------------HHHHHT---TTEEEEEEEETTEEEEEEEETT-SS----HHHHHHTT-----

Foldseek 3Di:
DDPPDPDDDPVNVVVVVVVVVPDDDDDDDPDFFDDPCQVVVHDDPQWDWDWDQQLNDIDIDIDGPRGPDDDDDPVVCVVSVDDDDD

pLDDT: mean 80.58, std 14.38, range [46.22, 94.81]

=== Feature glossary ===
Legend for the data blocks above and below:

— What the protein is —

The amino-acid sequence is the protein's primary structure: the linear order of residues from the N-terminus to the C-terminus, written in one-letter code. Everything else here — the 3D coordinates, the secondary structure, the domain annotations — is ultimately a consequence of this string.

Database cross-references. InterPro integrates a dozen domain/family signature databases into unified entries with residue-range hits. GO terms attach function/process/location labels with evidence codes. CATH codes position the fold in a four-level structural taxonomy. Organism is the NCBI-taxonomy species name.

— Where its atoms are —

The mmCIF block holds the 3D Cartesian coordinates of each backbone atom (N, Cα, C, O) in ångströms. mmCIF is the PDB's canonical archive format — a tagged-loop text representation of the atomic model.

The six renders are orthographic views along the three Cartesian axes in both directions. Representation (cartoon, sticks, or surface) and color scheme (sequence-rainbow or by-chain) vary across proteins so the training set covers all the common visualization conventions.

— Local backbone conformation —

Secondary structure is the local, repeating backbone conformation. DSSP classifies it into eight states by reading the hydrogen-bond network: three helix types (H, G, I), two β types (E, B), two non-regular types (T, S), and unstructured coil (-).

SS3 is a coarse helix/strand/coil call (letters a/b/c) made by the P-SEA algorithm from inter-Cα distances and dihedrals. It is less detailed than DSSP but needs only Cα positions.

Backbone dihedral angles. Every residue except chain termini has a φ (preceding-C → N → Cα → C) and a ψ (N → Cα → C → next-N). They are reported in degrees following the IUPAC sign convention. Secondary structure is essentially a statement about which (φ, ψ) basin each residue occupies.

— Global shape and packing —

The geometric summary reports three shape descriptors. Rg (radius of gyration) measures how spread out the Cα atoms are about their centre of mass; compact globular proteins have small Rg, elongated or unfolded ones large. Cα contacts (<8 Å, |i−j|>4) count long-range residue pairs in spatial proximity — high for tightly packed folds, near zero for rods or random coil. The bounding-box extents give the protein's footprint along x, y, z in Å.

Solvent accessibility: the surface area of each residue that a 1.4 Å water probe can touch, in Å². When only backbone atoms are present the absolute values are lower than full-atom SASA (side chains contribute most of the area) and are flagged as backbone-only.

Plot images: a contact map (which residues are close in 3D, as an N×N binary image), a Ramachandran scatter (backbone torsion angles, revealing secondary-structure composition at a glance), and — for AlphaFold structures — a PAE heatmap (pairwise prediction confidence).

— Structural neighborhood —

Foldseek's 3Di representation compresses backbone geometry into a per-residue letter drawn from a learned twenty-state alphabet. It captures the tertiary interaction pattern around each residue — which residues are packed against it in space, regardless of where they are in sequence.

Structural nearest neighbors (via Foldseek easy-search vs the PDB). Reported per hit: target PDB id, E-value, and alignment TM-score. A TM-score above ~0.5 is the conventional threshold for 'same fold'.

— Confidence and disorder —

pLDDT (predicted Local Distance Difference Test) is AlphaFold's per-residue confidence score, ranging from 0 to 100. Values above 90 indicate high confidence (typically well-packed cores); 70–90 is confident; 50–70 low confidence; below 50 usually means the region is disordered or the prediction is unreliable there. AlphaFold stores pLDDT in the mmCIF B-factor column.

For experimental (PDB) structures, the B-factor (temperature factor) quantifies the positional spread of each atom in the crystal — a combination of thermal vibration and static disorder — in units of Å². High B-factors mark flexible loops or poorly resolved regions; low B-factors mark the rigid, well-ordered core.

Predicted Aligned Error (PAE) is an AlphaFold confidence matrix: entry (i, j) is the expected error in the position of residue j, in ångströms, when the prediction is superimposed on the true structure at residue i. Low PAE within a block of residues means that block is internally rigid and well-predicted; high PAE between two blocks means their relative placement is uncertain even if each block individually is confident.